Protein AF-A0A377B440-F1 (afdb_monomer_lite)

InterPro domains:
  IPR000194 ATPase, F1/V1/A1 complex, alpha/beta subunit, nucleotide-binding domain [PF00006] (42-116)
  IPR027417 P-loop containing nucleoside triphosphate hydrolase [SSF52540] (2-116)
  IPR050053 ATPase alpha/beta chains [PTHR15184] (1-114)

pLDDT: mean 76.35, std 18.8, range [29.39, 93.25]

Radius of gyration: 20.61 Å; chains: 1; bounding box: 41×26×80 Å

Structure (mmCIF, N/CA/C/O backbone):
data_AF-A0A377B440-F1
#
_entry.id   AF-A0A377B440-F1
#
loop_
_atom_site.group_PDB
_atom_site.id
_atom_site.type_symbol
_atom_site.label_atom_id
_atom_site.label_alt_id
_atom_site.label_comp_id
_atom_site.label_asym_id
_atom_site.label_entity_id
_atom_site.label_seq_id
_atom_site.pdbx_PDB_ins_code
_atom_site.Cartn_x
_atom_site.Cartn_y
_atom_site.Cartn_z
_atom_site.occupancy
_atom_site.B_iso_or_equiv
_atom_site.auth_seq_id
_atom_site.auth_comp_id
_atom_site.auth_asym_id
_atom_site.auth_atom_id
_atom_site.pdbx_PDB_model_num
ATOM 1 N N . MET A 1 1 ? -3.339 -4.583 -13.721 1.00 87.06 1 MET A N 1
ATOM 2 C CA . MET A 1 1 ? -4.451 -4.057 -14.560 1.00 87.06 1 MET A CA 1
ATOM 3 C C . MET A 1 1 ? -4.184 -2.602 -14.933 1.00 87.06 1 MET A C 1
ATOM 5 O O . MET A 1 1 ? -3.418 -1.974 -14.221 1.00 87.06 1 MET A O 1
ATOM 9 N N . ASN A 1 2 ? -4.766 -2.045 -15.995 1.00 88.19 2 ASN A N 1
ATOM 10 C CA . ASN A 1 2 ? -4.710 -0.606 -16.284 1.00 88.19 2 ASN A CA 1
ATOM 11 C C . ASN A 1 2 ? -5.900 0.154 -15.664 1.00 88.19 2 ASN A C 1
ATOM 13 O O . ASN A 1 2 ? -6.747 -0.444 -15.001 1.00 88.19 2 ASN A O 1
ATOM 17 N N . VAL A 1 3 ? -5.971 1.476 -15.866 1.00 88.25 3 VAL A N 1
ATOM 18 C CA . VAL A 1 3 ? -7.053 2.336 -15.332 1.00 88.25 3 VAL A CA 1
ATOM 19 C C . VAL A 1 3 ? -8.455 1.943 -15.821 1.00 88.25 3 VAL A C 1
ATOM 21 O O . VAL A 1 3 ? -9.440 2.219 -15.141 1.00 88.25 3 VAL A O 1
ATOM 24 N N . LEU A 1 4 ? -8.550 1.283 -16.979 1.00 88.69 4 LEU A N 1
ATOM 25 C CA . LEU A 1 4 ? -9.803 0.789 -17.558 1.00 88.69 4 LEU A CA 1
ATOM 26 C C . LEU A 1 4 ? -10.176 -0.611 -17.050 1.00 88.69 4 LEU A C 1
ATOM 28 O O . LEU A 1 4 ? -11.243 -1.122 -17.379 1.00 88.69 4 LEU A O 1
ATOM 32 N N . GLY A 1 5 ? -9.310 -1.223 -16.242 1.00 85.69 5 GLY A N 1
ATOM 33 C CA . GLY A 1 5 ? -9.486 -2.571 -15.722 1.00 85.69 5 GLY A CA 1
ATOM 34 C C . GLY A 1 5 ? -8.930 -3.675 -16.615 1.00 85.69 5 GLY A C 1
ATOM 35 O O . GLY A 1 5 ? -9.126 -4.845 -16.315 1.00 85.69 5 GLY A O 1
ATOM 36 N N . GLU A 1 6 ? -8.204 -3.344 -17.681 1.00 87.81 6 GLU A N 1
ATOM 37 C CA . GLU A 1 6 ? -7.669 -4.343 -18.607 1.00 87.81 6 GLU A CA 1
ATOM 38 C C . GLU A 1 6 ? -6.355 -4.940 -18.065 1.00 87.81 6 GLU A C 1
ATOM 40 O O . GLU A 1 6 ? -5.535 -4.219 -17.479 1.00 87.81 6 GLU A O 1
ATOM 45 N N . PRO A 1 7 ? -6.111 -6.251 -18.223 1.00 89.19 7 PRO A N 1
ATOM 46 C CA . PRO A 1 7 ? -4.837 -6.856 -17.850 1.00 89.19 7 PRO A CA 1
ATOM 47 C C . PRO A 1 7 ? -3.705 -6.338 -18.752 1.00 89.19 7 PRO A C 1
ATOM 49 O O . PRO A 1 7 ? -3.856 -6.217 -19.963 1.00 89.19 7 PRO A O 1
ATOM 52 N N . VAL A 1 8 ? -2.551 -6.043 -18.148 1.00 87.25 8 VAL A N 1
ATOM 53 C CA . VAL A 1 8 ? -1.337 -5.547 -18.838 1.00 8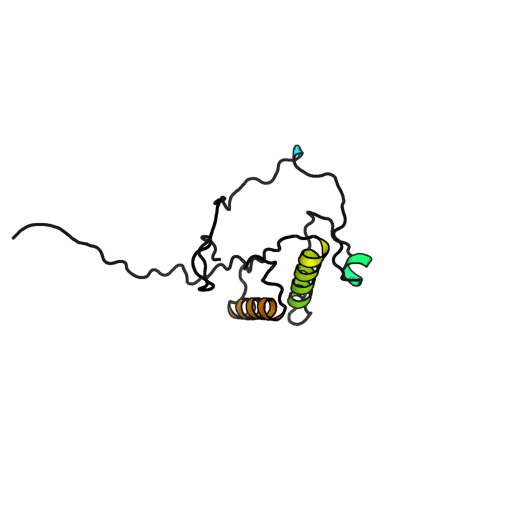7.25 8 VAL A CA 1
ATOM 54 C C . VAL A 1 8 ? -0.111 -6.422 -18.565 1.00 87.25 8 VAL A C 1
ATOM 56 O O . VAL A 1 8 ? 0.990 -6.126 -19.013 1.00 87.25 8 VAL A O 1
ATOM 59 N N . ASP A 1 9 ? -0.298 -7.507 -17.820 1.00 84.12 9 ASP A N 1
ATOM 60 C CA . ASP A 1 9 ? 0.735 -8.450 -17.391 1.00 84.12 9 ASP A CA 1
ATOM 61 C C . ASP A 1 9 ? 0.858 -9.670 -18.320 1.00 84.12 9 ASP A C 1
ATOM 63 O O . ASP A 1 9 ? 1.632 -10.582 -18.039 1.00 84.12 9 ASP A O 1
ATOM 67 N N . MET A 1 10 ? 0.109 -9.688 -19.430 1.00 85.31 10 MET A N 1
ATOM 68 C CA . MET A 1 10 ? 0.091 -10.765 -20.430 1.00 85.31 10 MET A CA 1
ATOM 69 C C . MET A 1 10 ? -0.303 -12.144 -19.865 1.00 85.31 10 MET A C 1
ATOM 71 O O . MET A 1 10 ? -0.037 -13.164 -20.501 1.00 85.31 10 MET A O 1
ATOM 75 N N . LYS A 1 11 ? -0.964 -12.197 -18.698 1.00 84.81 11 LYS A N 1
ATOM 76 C CA . LYS A 1 11 ? -1.395 -13.449 -18.046 1.00 84.81 11 LYS A CA 1
ATOM 77 C C . LYS A 1 11 ? -2.798 -13.922 -18.448 1.00 84.81 11 LYS A C 1
ATOM 79 O O . LYS A 1 11 ? -3.311 -14.876 -17.871 1.00 84.81 11 LYS A O 1
ATOM 84 N N . GLY A 1 12 ? -3.387 -13.309 -19.473 1.00 86.44 12 GLY A N 1
ATOM 85 C CA . GLY A 1 12 ? -4.740 -13.608 -19.941 1.00 86.44 12 GLY A CA 1
ATOM 86 C C . GLY A 1 12 ? -5.788 -12.675 -19.337 1.00 86.44 12 GLY A C 1
ATOM 87 O O . GLY A 1 12 ? -5.455 -11.621 -18.800 1.00 86.44 12 GLY A O 1
ATOM 88 N N . GLU A 1 13 ? -7.060 -13.039 -19.488 1.00 86.06 13 GLU A N 1
ATOM 89 C CA . GLU A 1 13 ? -8.188 -12.240 -19.001 1.00 86.06 13 GLU A CA 1
ATOM 90 C C . GLU A 1 13 ? -8.348 -12.334 -17.478 1.00 86.06 13 GLU A C 1
ATOM 92 O O . GLU A 1 13 ? -8.042 -13.353 -16.857 1.00 86.06 13 GLU A O 1
ATOM 97 N N . ILE A 1 14 ? -8.854 -11.257 -16.874 1.00 85.25 14 ILE A N 1
ATOM 98 C CA . ILE A 1 14 ? -9.182 -11.219 -15.448 1.00 85.25 14 ILE A CA 1
ATOM 99 C C . ILE A 1 14 ? -10.537 -11.912 -15.269 1.00 85.25 14 ILE A C 1
ATOM 101 O O . ILE A 1 14 ? -11.535 -11.463 -15.827 1.00 85.25 14 ILE A O 1
ATOM 105 N N . GLY A 1 15 ? -10.577 -12.999 -14.494 1.00 84.75 15 GLY A N 1
ATOM 106 C CA . GLY A 1 15 ? -11.805 -13.731 -14.158 1.00 84.75 15 GLY A CA 1
ATOM 107 C C . GLY A 1 15 ? -12.670 -12.983 -13.143 1.00 84.75 15 GLY A C 1
ATOM 108 O O . GLY A 1 15 ? -12.812 -13.423 -12.008 1.00 84.75 15 GLY A O 1
ATOM 109 N N . GLU A 1 16 ? -13.183 -11.818 -13.525 1.00 84.25 16 GLU A N 1
ATOM 110 C CA . GLU A 1 16 ? -14.019 -10.973 -12.673 1.00 84.25 16 GLU A CA 1
ATOM 111 C C . GLU A 1 16 ? -15.458 -11.509 -12.567 1.00 84.25 16 GLU A C 1
ATOM 113 O O . GLU A 1 16 ? -16.084 -11.861 -13.565 1.00 84.25 16 GLU A O 1
ATOM 118 N N . GLU A 1 17 ? -16.000 -11.545 -11.350 1.00 87.88 17 GLU A N 1
ATOM 119 C CA . GLU A 1 17 ? -17.412 -11.884 -11.105 1.00 87.88 17 GLU A CA 1
ATOM 120 C C . GLU A 1 17 ? -18.294 -10.627 -11.081 1.00 87.88 17 GLU A C 1
ATOM 122 O O . GLU A 1 17 ? -19.451 -10.650 -11.501 1.00 87.88 17 GLU A O 1
ATOM 127 N N . GLU A 1 18 ? -17.729 -9.502 -10.633 1.00 88.56 18 GLU A N 1
ATOM 128 C CA . GLU A 1 18 ? -18.415 -8.220 -10.509 1.00 88.56 18 GLU A CA 1
ATOM 129 C C . GLU A 1 18 ? -17.530 -7.059 -10.971 1.00 88.56 18 GLU A C 1
ATOM 131 O O . GLU A 1 18 ? -16.326 -7.024 -10.717 1.00 88.56 18 GLU A O 1
ATOM 136 N N . ARG A 1 19 ? -18.156 -6.045 -11.584 1.00 86.88 19 ARG A N 1
ATOM 137 C CA . ARG A 1 19 ? -17.513 -4.774 -11.941 1.00 86.88 19 ARG A CA 1
ATOM 138 C C . ARG A 1 19 ? -18.096 -3.625 -11.141 1.00 86.88 19 ARG A C 1
ATOM 140 O O . ARG A 1 19 ? -19.308 -3.437 -11.091 1.00 86.88 19 ARG A O 1
ATOM 147 N N . TRP A 1 20 ? -17.215 -2.810 -10.573 1.00 90.56 20 TRP A N 1
ATOM 148 C CA . TRP A 1 20 ? -17.589 -1.670 -9.743 1.00 90.56 20 TRP A CA 1
ATOM 149 C C . TRP A 1 20 ? -17.098 -0.352 -10.351 1.00 90.56 20 TRP A C 1
ATOM 151 O O . TRP A 1 20 ? -15.996 -0.273 -10.891 1.00 90.56 20 TRP A O 1
ATOM 161 N N . ALA A 1 21 ? -17.889 0.716 -10.208 1.00 91.75 21 ALA A N 1
ATOM 162 C CA . ALA A 1 21 ? -17.477 2.057 -10.616 1.00 91.75 21 ALA A CA 1
ATOM 163 C C . ALA A 1 21 ? -16.333 2.589 -9.728 1.00 91.75 21 ALA A C 1
ATOM 165 O O . ALA A 1 21 ? -16.351 2.450 -8.496 1.00 91.75 21 ALA A O 1
ATOM 166 N N . ILE A 1 22 ? -15.352 3.245 -10.360 1.00 91.06 22 ILE A N 1
ATOM 167 C CA . ILE A 1 22 ? -14.247 3.928 -9.661 1.00 91.06 22 ILE A CA 1
ATOM 168 C C . ILE A 1 22 ? -14.708 5.224 -8.978 1.00 91.06 22 ILE A C 1
ATOM 170 O O . ILE A 1 22 ? -14.112 5.655 -7.995 1.00 91.06 22 ILE A O 1
ATOM 174 N N . HIS A 1 23 ? -15.802 5.821 -9.457 1.00 93.25 23 HIS A N 1
ATOM 175 C CA . HIS A 1 23 ? -16.452 6.965 -8.827 1.00 93.25 23 HIS A CA 1
ATOM 176 C C . HIS A 1 23 ? -17.617 6.478 -7.964 1.00 93.25 23 HIS A C 1
ATOM 178 O O . HIS A 1 23 ? -18.656 6.078 -8.483 1.00 93.25 23 HIS A O 1
ATOM 184 N N . ARG A 1 24 ? -17.438 6.520 -6.641 1.00 91.69 24 ARG A N 1
ATOM 185 C CA . ARG A 1 24 ? -18.467 6.198 -5.645 1.00 91.69 24 ARG A CA 1
ATOM 186 C C . ARG A 1 24 ? -18.430 7.214 -4.509 1.00 91.69 24 ARG A C 1
ATOM 188 O O . ARG A 1 24 ? -17.378 7.795 -4.240 1.00 91.69 24 ARG A O 1
ATOM 195 N N . ALA A 1 25 ? -19.568 7.429 -3.856 1.00 92.44 25 ALA A N 1
ATOM 196 C CA . ALA A 1 25 ? -19.601 8.236 -2.644 1.00 92.44 25 ALA A CA 1
ATOM 197 C C . ALA A 1 25 ? -18.773 7.559 -1.540 1.00 92.44 25 ALA A C 1
ATOM 199 O O . ALA A 1 25 ? -18.667 6.331 -1.493 1.00 92.44 25 ALA A O 1
ATOM 200 N N . ALA A 1 26 ? -18.173 8.366 -0.665 1.00 91.31 26 ALA A N 1
ATOM 201 C CA . ALA A 1 26 ? -17.585 7.839 0.558 1.00 91.31 26 ALA A CA 1
ATOM 202 C C . ALA A 1 26 ? -18.689 7.223 1.444 1.00 91.31 26 ALA A C 1
ATOM 204 O O . ALA A 1 26 ? -19.838 7.668 1.347 1.00 91.31 26 ALA A O 1
ATOM 205 N N . PRO A 1 27 ? -18.354 6.246 2.307 1.00 91.00 27 PRO A N 1
ATOM 206 C CA . PRO A 1 27 ? -19.295 5.720 3.291 1.00 91.00 27 PRO A CA 1
ATOM 207 C C . PRO A 1 27 ? -19.912 6.842 4.133 1.00 91.00 27 PRO A C 1
ATOM 209 O O . PRO A 1 27 ? -19.246 7.833 4.455 1.00 91.00 27 PRO A O 1
ATOM 212 N N . SER A 1 28 ? -21.185 6.689 4.476 1.00 92.12 28 SER A N 1
ATOM 213 C CA . SER A 1 28 ? -21.901 7.601 5.365 1.00 92.12 28 SER A CA 1
ATOM 214 C C . SER A 1 28 ? -21.370 7.511 6.799 1.00 92.12 28 SER A C 1
ATOM 216 O O . SER A 1 28 ? -20.710 6.546 7.176 1.00 92.12 28 SER A O 1
ATOM 218 N N . TYR A 1 29 ? -21.672 8.515 7.629 1.00 87.25 29 TYR A N 1
ATOM 219 C CA . TYR A 1 29 ? -21.222 8.547 9.026 1.00 87.25 29 TYR A CA 1
ATOM 220 C C . TYR A 1 29 ? -21.710 7.339 9.844 1.00 87.25 29 TYR A C 1
ATOM 222 O O . TYR A 1 29 ? -20.982 6.854 10.703 1.00 87.25 29 TYR A O 1
ATOM 230 N N . GLU A 1 30 ? -22.911 6.831 9.553 1.00 88.31 30 GLU A N 1
ATOM 231 C CA . GLU A 1 30 ? -23.506 5.672 10.236 1.00 88.31 30 GLU A CA 1
ATOM 232 C C . GLU A 1 30 ? -22.793 4.351 9.901 1.00 88.31 30 GLU A C 1
ATOM 234 O O . GLU A 1 30 ? -22.817 3.418 10.699 1.00 88.31 30 GLU A O 1
ATOM 239 N N . GLU A 1 31 ? -22.125 4.279 8.746 1.00 87.12 31 GLU A N 1
ATOM 240 C CA . GLU A 1 31 ? -21.362 3.108 8.291 1.00 87.12 31 GLU A CA 1
ATOM 241 C C . GLU A 1 31 ? -19.909 3.115 8.794 1.00 87.12 31 GLU A C 1
ATOM 243 O O . GLU A 1 31 ? -19.183 2.133 8.618 1.00 87.12 31 GLU A O 1
ATOM 248 N N . LEU A 1 32 ? -19.450 4.213 9.405 1.00 84.56 32 LEU A N 1
ATOM 249 C CA . LEU A 1 32 ? -18.096 4.303 9.940 1.00 84.56 32 LEU A CA 1
ATOM 250 C C . LEU A 1 32 ? -17.975 3.477 11.225 1.00 84.56 32 LEU A C 1
ATOM 252 O O . LEU A 1 32 ? -18.730 3.654 12.181 1.00 84.56 32 LEU A O 1
ATOM 256 N N . SER A 1 33 ? -16.967 2.605 11.278 1.00 80.31 33 SER A N 1
ATOM 257 C CA . SER A 1 33 ? -16.627 1.920 12.524 1.00 80.31 33 SER A CA 1
ATOM 258 C C . SER A 1 33 ? -16.016 2.904 13.522 1.00 80.31 33 SER A C 1
ATOM 260 O O . SER A 1 33 ? -15.064 3.616 13.203 1.00 80.31 33 SER A O 1
ATOM 262 N N . ASN A 1 34 ? -16.520 2.885 14.756 1.00 71.44 34 ASN A N 1
ATOM 263 C CA . ASN A 1 34 ? -15.925 3.600 15.887 1.00 71.44 34 ASN A CA 1
ATOM 264 C C . ASN A 1 34 ? -14.796 2.802 16.571 1.00 71.44 34 ASN A C 1
ATOM 266 O O . ASN A 1 34 ? -14.215 3.287 17.544 1.00 71.44 34 ASN A O 1
ATOM 270 N N . SER A 1 35 ? -14.495 1.576 16.119 1.00 67.88 35 SER A N 1
ATOM 271 C CA . SER A 1 35 ? -13.438 0.761 16.724 1.00 67.88 35 SER A CA 1
ATOM 272 C C . SER A 1 35 ? -12.047 1.275 16.339 1.00 67.88 35 SER A C 1
ATOM 274 O O . SER A 1 35 ? -11.703 1.395 15.166 1.00 67.88 35 SER A O 1
ATOM 276 N N . GLN A 1 36 ? -11.224 1.564 17.349 1.00 69.69 36 GLN A N 1
ATOM 277 C CA . GLN A 1 36 ? -9.796 1.842 17.183 1.00 69.69 36 GLN A CA 1
ATOM 278 C C . GLN A 1 36 ? -9.006 0.543 17.358 1.00 69.69 36 GLN A C 1
ATOM 280 O O . GLN A 1 36 ? -8.297 0.352 18.342 1.00 69.69 36 GLN A O 1
ATOM 285 N N . GLU A 1 37 ? -9.182 -0.386 16.420 1.00 84.44 37 GLU A N 1
ATOM 286 C CA . GLU A 1 37 ? -8.342 -1.583 16.352 1.00 84.44 37 GLU A CA 1
ATOM 287 C C . GLU A 1 37 ? -6.966 -1.212 15.796 1.00 84.44 37 GLU A C 1
ATOM 289 O O . GLU A 1 37 ? -6.861 -0.497 14.795 1.00 84.44 37 GLU A O 1
ATOM 294 N N . LEU A 1 38 ? -5.907 -1.707 16.436 1.00 87.25 38 LEU A N 1
ATOM 295 C CA . LEU A 1 38 ? -4.551 -1.574 15.918 1.00 87.25 38 LEU A CA 1
ATOM 296 C C . LEU A 1 38 ? -4.296 -2.643 14.852 1.00 87.25 38 LEU A C 1
ATOM 298 O O . LEU A 1 38 ? -4.719 -3.789 14.983 1.00 87.25 38 LEU A O 1
ATOM 302 N N . LEU A 1 39 ? -3.600 -2.247 13.792 1.00 86.81 39 LEU A N 1
ATOM 303 C CA . LEU A 1 39 ? -3.072 -3.132 12.769 1.00 86.81 39 LEU A CA 1
ATOM 304 C C . LEU A 1 39 ? -1.606 -3.409 13.096 1.00 86.81 39 LEU A C 1
ATOM 306 O O . LEU A 1 39 ? -0.754 -2.537 12.923 1.00 86.81 39 LEU A O 1
ATOM 310 N N . GLU A 1 40 ? -1.327 -4.619 13.567 1.00 87.81 40 GLU A N 1
ATOM 311 C CA . GLU A 1 40 ? 0.040 -5.068 13.832 1.00 87.81 40 GLU A CA 1
ATOM 312 C C . GLU A 1 40 ? 0.792 -5.255 12.513 1.00 87.81 40 GLU A C 1
ATOM 314 O O . GLU A 1 40 ? 0.357 -6.008 11.637 1.00 87.81 40 GLU A O 1
ATOM 319 N N . THR A 1 41 ? 1.910 -4.541 12.365 1.00 87.31 41 THR A N 1
ATOM 320 C CA . THR A 1 41 ? 2.699 -4.528 11.126 1.00 87.31 41 THR A CA 1
ATOM 321 C C . THR A 1 41 ? 3.847 -5.534 11.134 1.00 87.31 41 THR A C 1
ATOM 323 O O . THR A 1 41 ? 4.397 -5.848 10.077 1.00 87.31 41 THR A O 1
ATOM 326 N N . GLY A 1 42 ? 4.252 -6.008 12.317 1.00 87.62 42 GLY A N 1
ATOM 327 C CA . GLY A 1 42 ? 5.431 -6.855 12.508 1.00 87.62 42 GLY A CA 1
ATOM 328 C C . GLY A 1 42 ? 6.751 -6.076 12.465 1.00 87.62 42 GLY A C 1
ATOM 329 O O . GLY A 1 42 ? 7.826 -6.640 12.687 1.00 87.62 42 GLY A O 1
ATOM 330 N N . ILE A 1 43 ? 6.702 -4.763 12.219 1.00 90.44 43 ILE A N 1
ATOM 331 C CA . ILE A 1 43 ? 7.872 -3.894 12.168 1.00 90.44 43 ILE A CA 1
ATOM 332 C C . ILE A 1 43 ? 7.984 -3.173 13.509 1.00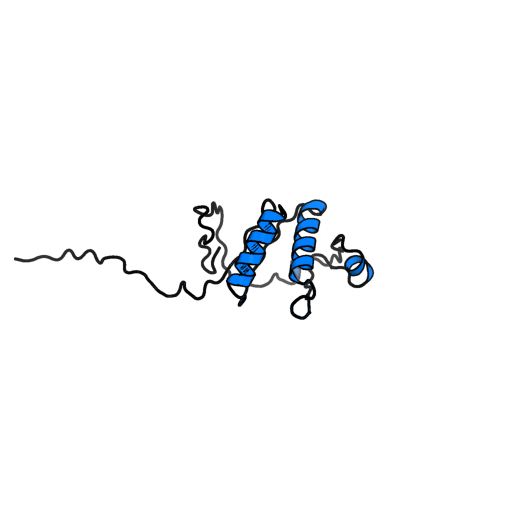 90.44 43 ILE A C 1
ATOM 334 O O . ILE A 1 43 ? 7.303 -2.183 13.762 1.00 90.44 43 ILE A O 1
ATOM 338 N N . LYS A 1 44 ? 8.922 -3.621 14.354 1.00 91.31 44 LYS A N 1
ATOM 339 C CA . LYS A 1 44 ? 9.094 -3.123 15.735 1.00 91.31 44 LYS A CA 1
ATOM 340 C C . LYS A 1 44 ? 9.095 -1.601 15.872 1.00 91.31 44 LYS A C 1
ATOM 342 O O . LYS A 1 44 ? 8.522 -1.077 16.817 1.00 91.31 44 LYS A O 1
ATOM 347 N N . VAL A 1 45 ? 9.782 -0.890 14.973 1.00 91.69 45 VAL A N 1
ATOM 348 C CA . VAL A 1 45 ? 9.849 0.577 15.045 1.00 91.69 45 VAL A CA 1
ATOM 349 C C . VAL A 1 45 ? 8.497 1.221 14.735 1.00 91.69 45 VAL A C 1
ATOM 351 O O . VAL A 1 45 ? 8.152 2.204 15.380 1.00 91.69 45 VAL A O 1
ATOM 354 N N . ILE A 1 46 ? 7.720 0.650 13.812 1.00 91.06 46 ILE A N 1
ATOM 355 C CA . ILE A 1 46 ? 6.385 1.137 13.457 1.00 91.06 46 ILE A CA 1
ATOM 356 C C . ILE A 1 46 ? 5.408 0.808 14.584 1.00 91.06 46 ILE A C 1
ATOM 358 O O . ILE A 1 46 ? 4.785 1.715 15.121 1.00 91.06 46 ILE A O 1
ATOM 362 N N . ASP A 1 47 ? 5.361 -0.450 15.023 1.00 90.19 47 ASP A N 1
ATOM 363 C CA . ASP A 1 47 ? 4.428 -0.893 16.065 1.00 90.19 47 ASP A CA 1
ATOM 364 C C . ASP A 1 47 ? 4.663 -0.178 17.411 1.00 90.19 47 ASP A C 1
ATOM 366 O O . ASP A 1 47 ? 3.717 0.054 18.161 1.00 90.19 47 ASP A O 1
ATOM 370 N N . LEU A 1 48 ? 5.906 0.222 17.714 1.00 92.00 48 LEU A N 1
ATOM 371 C CA . LEU A 1 48 ? 6.235 0.949 18.944 1.00 92.00 48 LEU A CA 1
ATOM 372 C C . LEU A 1 48 ? 6.031 2.468 18.833 1.00 92.00 48 LEU A C 1
ATOM 374 O O . LEU A 1 48 ? 5.519 3.081 19.766 1.00 92.00 48 LEU A O 1
ATOM 378 N N . MET A 1 49 ? 6.490 3.094 17.743 1.00 92.31 49 MET A N 1
ATOM 379 C CA . MET A 1 49 ? 6.545 4.561 17.638 1.00 92.31 49 MET A CA 1
ATOM 380 C C . MET A 1 49 ? 5.339 5.162 16.917 1.00 92.31 49 MET A C 1
ATOM 382 O O . MET A 1 49 ? 4.930 6.277 17.240 1.00 92.31 49 MET A O 1
ATOM 386 N N . CYS A 1 50 ? 4.800 4.471 15.913 1.00 88.75 50 CYS A N 1
ATOM 387 C CA . CYS A 1 50 ? 3.699 4.950 15.082 1.00 88.75 50 CYS A CA 1
ATOM 388 C C . CYS A 1 50 ? 2.742 3.805 14.700 1.00 88.75 50 CYS A C 1
ATOM 390 O O . CYS A 1 50 ? 2.625 3.465 13.520 1.00 88.75 50 CYS A O 1
ATOM 392 N N . PRO A 1 51 ? 2.043 3.206 15.683 1.00 87.88 51 PRO A N 1
ATOM 393 C CA . PRO A 1 51 ? 1.171 2.068 15.428 1.00 87.88 51 PRO A CA 1
ATOM 394 C C . PRO A 1 51 ? 0.051 2.440 14.452 1.00 87.88 51 PRO A C 1
ATOM 396 O O . PRO A 1 51 ? -0.513 3.539 14.506 1.00 87.88 51 PRO A O 1
ATOM 399 N N . PHE A 1 52 ? -0.276 1.523 13.544 1.00 89.06 52 PHE A N 1
ATOM 400 C CA . PHE A 1 52 ? -1.311 1.752 12.541 1.00 89.06 52 PHE A CA 1
ATOM 401 C C . PHE A 1 52 ? -2.686 1.442 13.122 1.00 89.06 52 PHE A C 1
ATOM 403 O O . PHE A 1 52 ? -2.873 0.434 13.794 1.00 89.06 52 PHE A O 1
ATOM 410 N N . ALA A 1 53 ? -3.669 2.290 12.831 1.00 87.75 53 ALA A N 1
ATOM 411 C CA . ALA A 1 53 ? -5.069 1.976 13.085 1.00 87.75 53 ALA A CA 1
ATOM 412 C C . ALA A 1 53 ? -5.656 1.257 11.865 1.00 87.75 53 ALA A C 1
ATOM 414 O O . ALA A 1 53 ? -5.438 1.673 10.722 1.00 87.75 53 ALA A O 1
ATOM 415 N N . LYS A 1 54 ? -6.434 0.201 12.091 1.00 84.94 54 LYS A N 1
ATOM 416 C CA . LYS A 1 54 ? -7.177 -0.496 11.040 1.00 84.94 54 LYS A CA 1
ATOM 417 C C . LYS A 1 54 ? -8.187 0.463 10.400 1.00 84.94 54 LYS A C 1
ATOM 419 O O . LYS A 1 54 ? -8.917 1.162 11.093 1.00 84.94 54 LYS A O 1
ATOM 424 N N . GLY A 1 55 ? -8.190 0.543 9.068 1.00 83.50 55 GLY A N 1
ATOM 425 C CA . GLY A 1 55 ? -8.971 1.545 8.323 1.00 83.50 55 GLY A CA 1
ATOM 426 C C . GLY A 1 55 ? -8.390 2.968 8.364 1.00 83.50 55 GLY A C 1
ATOM 427 O O . GLY A 1 55 ? -8.964 3.889 7.782 1.00 83.50 55 GLY A O 1
ATOM 428 N N . GLY A 1 56 ? -7.245 3.158 9.023 1.00 84.94 56 GLY A N 1
ATOM 429 C CA . GLY A 1 56 ? -6.506 4.412 9.043 1.00 84.94 56 GLY A CA 1
ATOM 430 C C . GLY A 1 56 ? -5.764 4.689 7.735 1.00 84.94 56 GLY A C 1
ATOM 431 O O . GLY A 1 56 ? -5.549 3.810 6.901 1.00 84.94 56 GLY A O 1
ATOM 432 N N . LYS A 1 57 ? -5.342 5.945 7.563 1.00 88.44 57 LYS A N 1
ATOM 433 C CA . LYS A 1 57 ? -4.490 6.381 6.450 1.00 88.44 57 LYS A CA 1
ATOM 434 C C . LYS A 1 57 ? -3.082 6.620 6.971 1.00 88.44 57 LYS A C 1
ATOM 436 O O . LYS A 1 57 ? -2.909 7.335 7.955 1.00 88.44 57 LYS A O 1
ATOM 441 N N . VAL A 1 58 ? -2.091 6.069 6.283 1.00 88.00 58 VAL A N 1
ATOM 442 C CA . VAL A 1 58 ? -0.677 6.204 6.643 1.00 88.00 58 VAL A CA 1
ATOM 443 C C . VAL A 1 58 ? 0.094 6.756 5.451 1.00 88.00 58 VAL A C 1
ATOM 445 O O . VAL A 1 58 ? -0.145 6.356 4.314 1.00 88.00 58 VAL A O 1
ATOM 448 N N . GLY A 1 59 ? 1.022 7.678 5.709 1.00 90.25 59 GLY A N 1
ATOM 449 C CA . GLY A 1 59 ? 1.960 8.181 4.709 1.00 90.25 59 GLY A CA 1
ATOM 450 C C . GLY A 1 59 ? 3.382 7.710 5.000 1.00 90.25 59 GLY A C 1
ATOM 451 O O . GLY A 1 59 ? 3.896 7.946 6.091 1.00 90.25 59 GLY A O 1
ATOM 452 N N . LEU A 1 60 ? 4.033 7.083 4.016 1.00 88.94 60 LEU A N 1
ATOM 453 C CA . LEU A 1 60 ? 5.468 6.798 4.060 1.00 88.94 60 LEU A CA 1
ATOM 454 C C . LEU A 1 60 ? 6.227 7.920 3.344 1.00 88.94 60 LEU A C 1
ATOM 456 O O . LEU A 1 60 ? 6.304 7.960 2.116 1.00 88.94 60 LEU A O 1
ATOM 460 N N . PHE A 1 61 ? 6.805 8.834 4.119 1.00 89.06 61 PHE A N 1
ATOM 461 C CA . PHE A 1 61 ? 7.576 9.961 3.598 1.00 89.06 61 PHE A CA 1
ATOM 462 C C . PHE A 1 61 ? 9.073 9.645 3.600 1.00 89.06 61 PHE A C 1
ATOM 464 O O . PHE A 1 61 ? 9.610 9.130 4.577 1.00 89.06 61 PHE A O 1
ATOM 471 N N . GLY A 1 62 ? 9.771 9.976 2.513 1.00 86.50 62 GLY A N 1
ATOM 472 C CA . GLY A 1 62 ? 11.216 9.776 2.432 1.00 86.50 62 GLY A CA 1
ATOM 473 C C . GLY A 1 62 ? 11.802 10.041 1.046 1.00 86.50 62 GLY A C 1
ATOM 474 O O . GLY A 1 62 ? 11.071 10.167 0.063 1.00 86.50 62 GLY A O 1
ATOM 475 N N . GLY A 1 63 ? 13.133 10.103 0.961 1.00 85.12 63 GLY A N 1
ATOM 476 C CA . GLY A 1 63 ? 13.883 10.323 -0.284 1.00 85.12 63 GLY A CA 1
ATOM 477 C C . GLY A 1 63 ? 14.063 9.064 -1.141 1.00 85.12 63 GLY A C 1
ATOM 478 O O . GLY A 1 63 ? 13.487 8.010 -0.865 1.00 85.12 63 GLY A O 1
ATOM 479 N N . ALA A 1 64 ? 14.855 9.161 -2.205 1.00 83.56 64 ALA A N 1
ATOM 480 C CA . ALA A 1 64 ? 15.317 7.986 -2.944 1.00 83.56 64 ALA A CA 1
ATOM 481 C C . ALA A 1 64 ? 16.301 7.170 -2.083 1.00 83.56 64 ALA A C 1
ATOM 483 O O . ALA A 1 64 ? 17.091 7.742 -1.338 1.00 83.56 64 ALA A O 1
ATOM 484 N N . GLY A 1 65 ? 16.237 5.837 -2.162 1.00 83.06 65 GLY A N 1
ATOM 485 C CA . GLY A 1 65 ? 17.187 4.943 -1.482 1.00 83.06 65 GLY A CA 1
ATOM 486 C C . GLY A 1 65 ? 16.987 4.747 0.027 1.00 83.06 65 GLY A C 1
ATOM 487 O O . GLY A 1 65 ? 17.730 3.988 0.632 1.00 83.06 65 GLY A O 1
ATOM 488 N N . VAL A 1 66 ? 15.970 5.358 0.647 1.00 89.56 66 VAL A N 1
ATOM 489 C CA . VAL A 1 66 ? 15.696 5.200 2.096 1.00 89.56 66 VAL A CA 1
ATOM 490 C C . VAL A 1 66 ? 14.896 3.935 2.447 1.00 89.56 66 VAL A C 1
ATOM 492 O O . VAL A 1 66 ? 14.478 3.764 3.586 1.00 89.56 66 VAL A O 1
ATOM 495 N N . GLY A 1 67 ? 14.634 3.064 1.468 1.00 86.69 67 GLY A N 1
ATOM 496 C CA . GLY A 1 67 ? 13.920 1.802 1.686 1.00 86.69 67 GLY A CA 1
ATOM 497 C C . GLY A 1 67 ? 12.392 1.909 1.740 1.00 86.69 67 GLY A C 1
ATOM 498 O O . GLY A 1 67 ? 11.759 1.048 2.342 1.00 86.69 67 GLY A O 1
ATOM 499 N N . LYS A 1 68 ? 11.769 2.926 1.124 1.00 89.62 68 LYS A N 1
ATOM 500 C CA . LYS A 1 68 ? 10.292 3.055 1.082 1.00 89.62 68 LYS A CA 1
ATOM 501 C C . LYS A 1 68 ? 9.613 1.810 0.500 1.00 89.62 68 LYS A C 1
ATOM 503 O O . LYS A 1 68 ? 8.694 1.272 1.103 1.00 89.62 68 LYS A O 1
ATOM 508 N N . THR A 1 69 ? 10.109 1.347 -0.644 1.00 85.19 69 THR A N 1
ATOM 509 C CA . THR A 1 69 ? 9.603 0.168 -1.356 1.00 85.19 69 THR A CA 1
ATOM 510 C C . THR A 1 69 ? 9.772 -1.105 -0.530 1.00 85.19 69 THR A C 1
ATOM 512 O O . THR A 1 69 ? 8.826 -1.869 -0.382 1.00 85.19 69 THR A O 1
ATOM 515 N N . VAL A 1 70 ? 10.939 -1.269 0.104 1.00 87.00 70 VAL A N 1
ATOM 516 C CA . VAL A 1 70 ? 11.235 -2.392 1.008 1.00 87.00 70 VAL A CA 1
ATOM 517 C C . VAL A 1 70 ? 10.265 -2.427 2.187 1.00 87.00 70 VAL A C 1
ATOM 519 O O . VAL A 1 70 ? 9.667 -3.463 2.455 1.00 87.00 70 VAL A O 1
ATOM 522 N N . ASN A 1 71 ? 10.037 -1.286 2.847 1.00 88.88 71 ASN A N 1
ATOM 523 C CA . ASN A 1 71 ? 9.057 -1.203 3.933 1.00 88.88 71 ASN A CA 1
ATOM 524 C C . ASN A 1 71 ? 7.640 -1.523 3.440 1.00 88.88 71 ASN A C 1
ATOM 526 O O . ASN A 1 71 ? 6.901 -2.214 4.128 1.00 88.88 71 ASN A O 1
ATOM 530 N N . MET A 1 72 ? 7.255 -1.059 2.249 1.00 88.00 72 MET A N 1
ATOM 531 C CA . MET A 1 72 ? 5.935 -1.349 1.689 1.00 88.00 72 MET A CA 1
ATOM 532 C C . MET A 1 72 ? 5.738 -2.842 1.398 1.00 88.00 72 MET A C 1
ATOM 534 O O . MET A 1 72 ? 4.691 -3.386 1.738 1.00 88.00 72 MET A O 1
ATOM 538 N N . MET A 1 73 ? 6.729 -3.516 0.811 1.00 86.75 73 MET A N 1
ATOM 539 C CA . MET A 1 73 ? 6.653 -4.961 0.571 1.00 86.75 73 MET A CA 1
ATOM 540 C C . MET A 1 73 ? 6.590 -5.750 1.875 1.00 86.75 73 MET A C 1
ATOM 542 O O . MET A 1 73 ? 5.801 -6.686 1.974 1.00 86.75 73 MET A O 1
ATOM 546 N N . GLU A 1 74 ? 7.363 -5.350 2.886 1.00 87.69 74 GLU A N 1
ATOM 547 C CA . GLU A 1 74 ? 7.333 -5.995 4.200 1.00 87.69 74 GLU A CA 1
ATOM 548 C C . GLU A 1 74 ? 5.967 -5.826 4.882 1.00 87.69 74 GLU A C 1
ATOM 550 O O . GLU A 1 74 ? 5.422 -6.788 5.420 1.00 87.69 74 GLU A O 1
ATOM 555 N N . LEU A 1 75 ? 5.354 -4.641 4.776 1.00 88.19 75 LEU A N 1
ATOM 556 C CA . LEU A 1 75 ? 3.989 -4.407 5.255 1.00 88.19 75 LEU A CA 1
ATOM 557 C C . LEU A 1 75 ? 2.977 -5.320 4.553 1.00 88.19 75 LEU A C 1
ATOM 559 O O . LEU A 1 75 ? 2.172 -5.968 5.218 1.00 88.19 75 LEU A O 1
ATOM 563 N N . ILE A 1 76 ? 3.029 -5.401 3.220 1.00 86.62 76 ILE A N 1
ATOM 564 C CA . ILE A 1 76 ? 2.139 -6.271 2.436 1.00 86.62 76 ILE A CA 1
ATOM 565 C C . ILE A 1 76 ? 2.316 -7.733 2.859 1.00 86.62 76 ILE A C 1
ATOM 567 O O . ILE A 1 76 ? 1.334 -8.442 3.084 1.00 86.62 76 ILE A O 1
ATOM 571 N N . ARG A 1 77 ? 3.567 -8.178 2.994 1.00 83.25 77 ARG A N 1
ATOM 572 C CA . ARG A 1 77 ? 3.916 -9.544 3.377 1.00 83.25 77 ARG A CA 1
ATOM 573 C C . ARG A 1 77 ? 3.369 -9.899 4.757 1.00 83.25 77 ARG A C 1
ATOM 575 O O . ARG A 1 77 ? 2.713 -10.930 4.889 1.00 83.25 77 ARG A O 1
ATOM 582 N N . ASN A 1 78 ? 3.581 -9.047 5.757 1.00 83.69 78 ASN A N 1
ATOM 583 C CA . ASN A 1 78 ? 3.139 -9.319 7.125 1.00 83.69 78 ASN A CA 1
ATOM 584 C C . ASN A 1 78 ? 1.613 -9.271 7.251 1.00 83.69 78 ASN A C 1
ATOM 586 O O . ASN A 1 78 ? 1.028 -10.159 7.865 1.00 83.69 78 ASN A O 1
ATOM 590 N N . ILE A 1 79 ? 0.940 -8.325 6.585 1.00 82.56 79 ILE A N 1
ATOM 591 C CA . ILE A 1 79 ? -0.532 -8.263 6.569 1.00 82.56 79 ILE A CA 1
ATOM 592 C C . ILE A 1 79 ? -1.133 -9.508 5.896 1.00 82.56 79 ILE A C 1
ATOM 594 O O . ILE A 1 79 ? -2.112 -10.071 6.389 1.00 82.56 79 ILE A O 1
ATOM 598 N N . ALA A 1 80 ? -0.541 -9.980 4.798 1.00 78.62 80 ALA A N 1
ATOM 599 C CA . ALA A 1 80 ? -1.008 -11.172 4.091 1.00 78.62 80 ALA A CA 1
ATOM 600 C C . ALA A 1 80 ? -0.771 -12.485 4.867 1.00 78.62 80 ALA A C 1
ATOM 602 O O . ALA A 1 80 ? -1.461 -13.485 4.630 1.00 78.62 80 ALA A O 1
ATOM 603 N N . ILE A 1 81 ? 0.226 -12.521 5.756 1.00 76.31 81 ILE A N 1
ATOM 604 C CA . ILE A 1 81 ? 0.527 -13.684 6.604 1.00 76.31 81 ILE A CA 1
ATOM 605 C C . ILE A 1 81 ? -0.355 -13.681 7.854 1.00 76.31 81 ILE A C 1
ATOM 607 O O . ILE A 1 81 ? -1.034 -14.673 8.103 1.00 76.31 81 ILE A O 1
ATOM 611 N N . GLU A 1 82 ? -0.374 -12.577 8.596 1.00 75.38 82 GLU A N 1
ATOM 612 C CA . GLU A 1 82 ? -0.993 -12.502 9.925 1.00 75.38 82 GLU A CA 1
ATOM 613 C C . GLU A 1 82 ? -2.502 -12.239 9.862 1.00 75.38 82 GLU A C 1
ATOM 615 O O . GLU A 1 82 ? -3.278 -12.814 10.622 1.00 75.38 82 GLU A O 1
ATOM 620 N N . HIS A 1 83 ? -2.953 -11.405 8.921 1.00 72.69 83 HIS A N 1
ATOM 621 C CA . HIS A 1 83 ? -4.342 -10.927 8.883 1.00 72.69 83 HIS A CA 1
ATOM 622 C C . HIS A 1 83 ? -5.186 -11.579 7.783 1.00 72.69 83 HIS A C 1
ATOM 624 O O . HIS A 1 83 ? -6.341 -11.199 7.603 1.00 72.69 83 HIS A O 1
ATOM 630 N N . SER A 1 84 ? -4.631 -12.550 7.039 1.00 68.94 84 SER A N 1
ATOM 631 C CA . SER A 1 84 ? -5.277 -13.195 5.874 1.00 68.94 84 SER A CA 1
ATOM 632 C C . SER A 1 84 ? -5.942 -12.188 4.920 1.00 68.94 84 SER A C 1
ATOM 634 O O . SER A 1 84 ? -6.998 -12.450 4.345 1.00 68.94 84 SER A O 1
ATOM 636 N N . GLY A 1 85 ? -5.343 -11.002 4.799 1.00 72.12 85 GLY A N 1
ATOM 637 C CA . GLY A 1 85 ? -5.877 -9.892 4.024 1.00 72.12 85 GLY A CA 1
ATOM 638 C C . GLY A 1 85 ? -5.302 -9.847 2.615 1.00 72.12 85 GLY A C 1
ATOM 639 O O . GLY A 1 85 ? -4.160 -10.241 2.378 1.00 72.12 85 GLY A O 1
ATOM 640 N N . TYR A 1 86 ? -6.083 -9.302 1.685 1.00 80.19 86 TYR A N 1
ATOM 641 C CA . TYR A 1 86 ? -5.595 -8.952 0.356 1.00 80.19 86 TYR A CA 1
ATOM 642 C C . TYR A 1 86 ? -4.950 -7.570 0.382 1.00 80.19 86 TYR A C 1
ATOM 644 O O . TYR A 1 86 ? -5.474 -6.637 0.991 1.00 80.19 86 TYR A O 1
ATOM 652 N N . SER A 1 87 ? -3.833 -7.430 -0.325 1.00 82.38 87 SER A N 1
ATOM 653 C CA . SER A 1 87 ? -3.185 -6.137 -0.546 1.00 82.38 87 SER 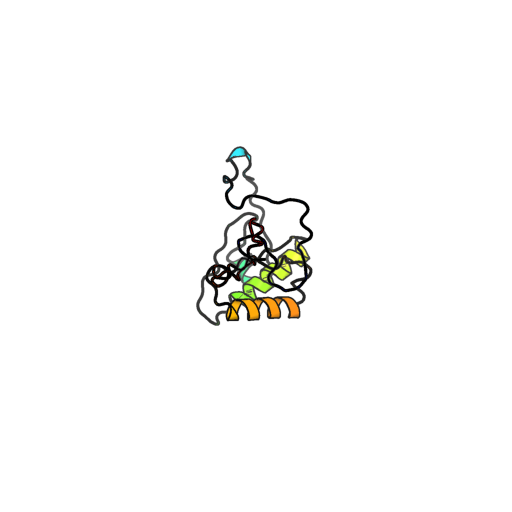A CA 1
ATOM 654 C C . SER A 1 87 ? -3.298 -5.726 -2.007 1.00 82.38 87 SER A C 1
ATOM 656 O O . SER A 1 87 ? -3.075 -6.539 -2.906 1.00 82.38 87 SER A O 1
ATOM 658 N N . VAL A 1 88 ? -3.619 -4.452 -2.234 1.00 84.94 88 VAL A N 1
ATOM 659 C CA . VAL A 1 88 ? -3.685 -3.839 -3.563 1.00 84.94 88 VAL A CA 1
ATOM 660 C C . VAL A 1 88 ? -2.663 -2.714 -3.618 1.00 84.94 88 VAL A C 1
ATOM 662 O O . VAL A 1 88 ? -2.696 -1.799 -2.796 1.00 84.94 88 VAL A O 1
ATOM 665 N N . PHE A 1 89 ? -1.769 -2.770 -4.599 1.00 85.75 89 PHE A N 1
ATOM 666 C CA . PHE A 1 89 ? -0.872 -1.664 -4.915 1.00 85.75 89 PHE A CA 1
ATOM 667 C C . PHE A 1 89 ? -1.448 -0.836 -6.069 1.00 85.75 89 PHE A C 1
ATOM 669 O O . PHE A 1 89 ? -2.024 -1.385 -7.003 1.00 85.75 89 PHE A O 1
ATOM 676 N N . ALA A 1 90 ? -1.293 0.483 -6.035 1.00 88.81 90 ALA A N 1
ATOM 677 C CA . ALA A 1 90 ? -1.667 1.358 -7.143 1.00 88.81 90 ALA A CA 1
ATOM 678 C C . ALA A 1 90 ? -0.499 2.303 -7.432 1.00 88.81 90 ALA A C 1
ATOM 680 O O . ALA A 1 90 ? -0.202 3.186 -6.628 1.00 88.81 90 ALA A O 1
ATOM 681 N N . GLY A 1 91 ? 0.179 2.098 -8.562 1.00 87.94 91 GLY A N 1
ATOM 682 C CA . GLY A 1 91 ? 1.306 2.932 -8.975 1.00 87.94 91 GLY A CA 1
ATOM 683 C C . GLY A 1 91 ? 0.804 4.151 -9.738 1.00 87.94 91 GLY A C 1
ATOM 684 O O . GLY A 1 91 ? 0.520 4.044 -10.924 1.00 87.94 91 GLY A O 1
ATOM 685 N N . VAL A 1 92 ? 0.667 5.308 -9.088 1.00 88.56 92 VAL A N 1
ATOM 686 C CA . VAL A 1 92 ? 0.134 6.528 -9.724 1.00 88.56 92 VAL A CA 1
ATOM 687 C C . VAL A 1 92 ? 1.268 7.490 -10.061 1.00 88.56 92 VAL A C 1
ATOM 689 O O . VAL A 1 92 ? 1.925 7.999 -9.161 1.00 88.56 92 VAL A O 1
ATOM 692 N N . GLY A 1 93 ? 1.479 7.771 -11.351 1.00 85.94 93 GLY A N 1
ATOM 693 C CA . GLY A 1 93 ? 2.531 8.696 -11.803 1.00 85.94 93 GLY A CA 1
ATOM 694 C C . GLY A 1 93 ? 3.958 8.182 -11.576 1.00 85.94 93 GLY A C 1
ATOM 695 O O . GLY A 1 93 ? 4.918 8.947 -11.673 1.00 85.94 93 GLY A O 1
ATOM 696 N N . GLU A 1 94 ? 4.098 6.893 -11.271 1.00 85.81 94 GLU A N 1
ATOM 697 C CA . GLU A 1 94 ? 5.386 6.234 -11.101 1.00 85.81 94 GLU A CA 1
ATOM 698 C C . GLU A 1 94 ? 6.060 6.000 -12.452 1.00 85.81 94 GLU A C 1
ATOM 700 O O . GLU A 1 94 ? 5.414 5.831 -13.491 1.00 85.81 94 GLU A O 1
ATOM 705 N N . ARG A 1 95 ? 7.393 5.933 -12.451 1.00 87.44 95 ARG A N 1
ATOM 706 C CA . ARG A 1 95 ? 8.113 5.546 -13.667 1.00 87.44 95 ARG A CA 1
ATOM 707 C C . ARG A 1 95 ? 7.835 4.078 -13.964 1.00 87.44 95 ARG A C 1
ATOM 709 O O . ARG A 1 95 ? 8.016 3.235 -13.092 1.00 87.44 95 ARG A O 1
ATOM 716 N N . THR A 1 96 ? 7.542 3.746 -15.222 1.00 86.12 96 THR A N 1
ATOM 717 C CA . THR A 1 96 ? 7.323 2.353 -15.661 1.00 86.12 96 THR A CA 1
ATOM 718 C C . THR A 1 96 ? 8.465 1.419 -15.248 1.00 86.12 96 THR A C 1
ATOM 720 O O . THR A 1 96 ? 8.215 0.283 -14.868 1.00 86.12 96 THR A O 1
ATOM 723 N N . ARG A 1 97 ? 9.718 1.905 -15.260 1.00 87.88 97 ARG A N 1
ATOM 724 C CA . ARG A 1 97 ? 10.877 1.140 -14.771 1.00 87.88 97 ARG A CA 1
ATOM 725 C C . ARG A 1 97 ? 10.755 0.803 -13.283 1.00 87.88 97 ARG A C 1
ATOM 727 O O . ARG A 1 97 ? 10.913 -0.350 -12.924 1.00 87.88 97 ARG A O 1
ATOM 734 N N . GLU A 1 98 ? 10.458 1.792 -12.441 1.00 84.69 98 GLU A N 1
ATOM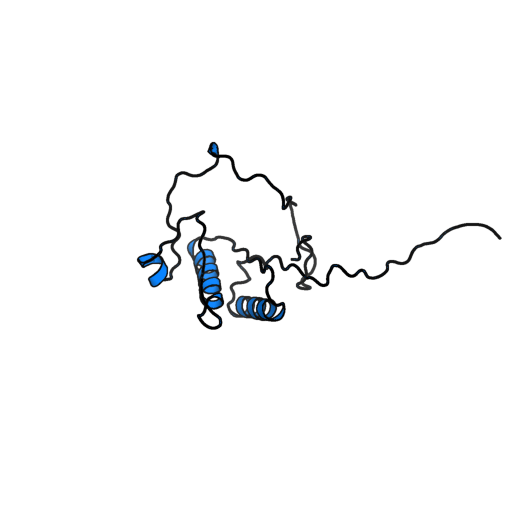 735 C CA . GLU A 1 98 ? 10.314 1.598 -10.988 1.00 84.69 98 GLU A CA 1
ATOM 736 C C . GLU A 1 98 ? 9.164 0.629 -10.681 1.00 84.69 98 GLU A C 1
ATOM 738 O O . GLU A 1 98 ? 9.272 -0.210 -9.793 1.00 84.69 98 GLU A O 1
ATOM 743 N N . GLY A 1 99 ? 8.105 0.681 -11.488 1.00 84.12 99 GLY A N 1
ATOM 744 C CA . GLY A 1 99 ? 7.003 -0.268 -11.441 1.00 84.12 99 GLY A CA 1
ATOM 745 C C . GLY A 1 99 ? 7.321 -1.695 -11.818 1.00 84.12 99 GLY A C 1
ATOM 746 O O . GLY A 1 99 ? 6.909 -2.629 -11.135 1.00 84.12 99 GLY A O 1
ATOM 747 N N . ASN A 1 100 ? 8.045 -1.853 -12.920 1.00 85.81 100 ASN A N 1
ATOM 748 C CA . ASN A 1 100 ? 8.499 -3.151 -13.382 1.00 85.81 100 ASN A CA 1
ATOM 749 C C . ASN A 1 100 ? 9.455 -3.785 -12.363 1.00 85.81 100 ASN A C 1
ATOM 751 O O . ASN A 1 100 ? 9.283 -4.950 -12.015 1.00 85.81 100 ASN A O 1
ATOM 755 N N . ASP A 1 101 ? 10.410 -3.003 -11.849 1.00 86.25 101 ASP A N 1
ATOM 756 C CA . ASP A 1 101 ? 11.346 -3.437 -10.808 1.00 86.25 101 ASP A CA 1
ATOM 757 C C . ASP A 1 101 ? 10.573 -3.916 -9.567 1.00 86.25 101 ASP A C 1
ATOM 759 O O . ASP A 1 101 ? 10.808 -5.019 -9.082 1.00 86.25 101 ASP A O 1
ATOM 763 N N . PHE A 1 102 ? 9.574 -3.147 -9.124 1.00 84.94 102 PHE A N 1
ATOM 764 C CA . PHE A 1 102 ? 8.715 -3.510 -7.998 1.00 84.94 102 PHE A CA 1
ATOM 765 C C . PHE A 1 102 ? 7.897 -4.787 -8.234 1.00 84.94 102 PHE A C 1
ATOM 767 O O . PHE A 1 102 ? 7.803 -5.633 -7.348 1.00 84.94 102 PHE A O 1
ATOM 774 N N . TYR A 1 103 ? 7.316 -4.957 -9.424 1.00 84.38 103 TYR A N 1
ATOM 775 C CA . TYR A 1 103 ? 6.555 -6.160 -9.770 1.00 84.38 103 TYR A CA 1
ATOM 776 C C . TYR A 1 103 ? 7.436 -7.417 -9.755 1.00 84.38 103 TYR A C 1
ATOM 778 O O . TYR A 1 103 ? 7.032 -8.455 -9.225 1.00 84.38 103 TYR A O 1
ATOM 786 N N . HIS A 1 104 ? 8.655 -7.334 -10.291 1.00 86.19 104 HIS A N 1
ATOM 787 C CA . HIS A 1 104 ? 9.605 -8.443 -10.215 1.00 86.19 104 HIS A CA 1
ATOM 788 C C . HIS A 1 104 ? 10.046 -8.717 -8.776 1.00 86.19 104 HIS A C 1
ATOM 790 O O . HIS A 1 104 ? 10.011 -9.866 -8.352 1.00 86.19 104 HIS A O 1
ATOM 796 N N . GLU A 1 105 ? 10.350 -7.682 -7.994 1.00 83.38 105 GLU A N 1
ATOM 797 C CA . GLU A 1 105 ? 10.757 -7.830 -6.592 1.00 83.38 105 GLU A CA 1
ATOM 798 C C . GLU A 1 105 ? 9.654 -8.481 -5.736 1.00 83.38 105 GLU A C 1
ATOM 800 O O . GLU A 1 105 ? 9.928 -9.355 -4.912 1.00 83.38 105 GLU A O 1
ATOM 805 N N . MET A 1 106 ? 8.385 -8.142 -5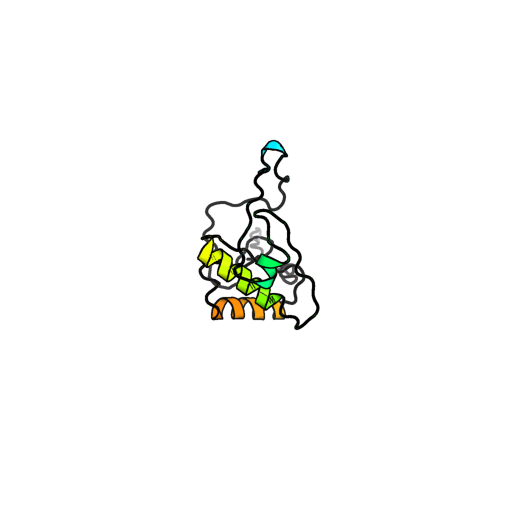.990 1.00 82.19 106 MET A N 1
ATOM 806 C CA . MET A 1 106 ? 7.231 -8.817 -5.386 1.00 82.19 106 MET A CA 1
ATOM 807 C C . MET A 1 106 ? 7.098 -10.281 -5.817 1.00 82.19 106 MET A C 1
ATOM 809 O O . MET A 1 106 ? 6.701 -11.120 -5.000 1.00 82.19 106 MET A O 1
ATOM 813 N N . THR A 1 107 ? 7.392 -10.579 -7.088 1.00 80.56 107 THR A N 1
ATOM 814 C CA . THR A 1 107 ? 7.364 -11.945 -7.636 1.00 80.56 107 THR A CA 1
ATOM 815 C C . THR A 1 107 ? 8.416 -12.800 -6.939 1.00 80.56 107 THR A C 1
ATOM 817 O O . THR A 1 107 ? 8.091 -13.854 -6.401 1.00 80.56 107 THR A O 1
ATOM 820 N N . ASP A 1 108 ? 9.650 -12.303 -6.877 1.00 79.62 108 ASP A N 1
ATOM 821 C CA . ASP A 1 108 ? 10.792 -12.996 -6.277 1.00 79.62 108 ASP A CA 1
ATOM 822 C C . ASP A 1 108 ? 10.627 -13.171 -4.760 1.00 79.62 108 ASP A C 1
ATOM 824 O O . ASP A 1 108 ? 11.074 -14.161 -4.181 1.00 79.62 108 ASP A O 1
ATOM 828 N N . SER A 1 109 ? 9.935 -12.232 -4.109 1.00 71.31 109 SER A N 1
ATOM 829 C CA . SER A 1 109 ? 9.649 -12.277 -2.671 1.00 71.31 109 SER A CA 1
ATOM 830 C C . SER A 1 109 ? 8.457 -13.179 -2.304 1.00 71.31 109 SER A C 1
ATOM 832 O O . SER A 1 109 ? 8.086 -13.239 -1.129 1.00 71.31 109 SER A O 1
ATOM 834 N N . ASN A 1 110 ? 7.845 -13.879 -3.274 1.00 68.56 110 ASN A N 1
ATOM 835 C CA . ASN A 1 110 ? 6.633 -14.702 -3.114 1.00 68.56 110 ASN A CA 1
ATOM 836 C C . ASN A 1 110 ? 5.445 -13.949 -2.481 1.00 68.56 110 ASN A C 1
ATOM 838 O O . ASN A 1 110 ? 4.609 -14.535 -1.792 1.00 68.56 110 ASN A O 1
ATOM 842 N N . VAL A 1 111 ? 5.358 -12.634 -2.693 1.00 68.69 111 VAL A N 1
ATOM 843 C CA . VAL A 1 111 ? 4.272 -11.804 -2.142 1.00 68.69 111 VAL A CA 1
ATOM 844 C C . VAL A 1 111 ? 3.057 -11.777 -3.082 1.00 68.69 111 VAL A C 1
ATOM 846 O O . VAL A 1 111 ? 1.926 -11.552 -2.642 1.00 68.69 111 VAL A O 1
ATOM 849 N N . ILE A 1 112 ? 3.265 -12.047 -4.376 1.00 61.28 112 ILE A N 1
ATOM 850 C CA . ILE A 1 112 ? 2.226 -11.955 -5.417 1.00 61.28 112 ILE A CA 1
ATOM 851 C C . ILE A 1 112 ? 1.081 -12.951 -5.227 1.00 61.28 112 ILE A C 1
ATOM 853 O O . ILE A 1 112 ? -0.060 -12.586 -5.474 1.00 61.28 112 ILE A O 1
ATOM 857 N N . ASP A 1 113 ? 1.323 -14.156 -4.709 1.00 57.06 113 ASP A N 1
ATOM 858 C CA . ASP A 1 113 ? 0.249 -15.154 -4.554 1.00 57.06 113 ASP A CA 1
ATOM 859 C C . ASP A 1 113 ? -0.869 -14.699 -3.595 1.00 57.06 113 ASP A C 1
ATOM 861 O O . ASP A 1 113 ? -1.977 -15.232 -3.623 1.00 57.06 113 ASP A O 1
ATOM 865 N N . LYS A 1 114 ? -0.594 -13.692 -2.752 1.00 52.97 114 LYS A N 1
ATOM 866 C CA . LYS A 1 114 ? -1.551 -13.101 -1.804 1.00 52.97 114 LYS A CA 1
ATOM 867 C C . LYS A 1 114 ? -1.826 -11.608 -2.041 1.00 52.97 114 LYS A C 1
ATOM 869 O O . LYS A 1 114 ? -2.544 -10.987 -1.256 1.00 52.97 114 LYS A O 1
ATOM 874 N N . SER A 1 115 ? -1.279 -11.014 -3.103 1.00 53.62 115 SER A N 1
ATOM 875 C CA . SER A 1 115 ? -1.506 -9.607 -3.462 1.00 53.62 115 SER A CA 1
ATOM 876 C C . SER A 1 115 ? -2.043 -9.479 -4.885 1.00 53.62 115 SER A C 1
ATOM 878 O O . SER A 1 115 ? -1.608 -10.165 -5.803 1.00 53.62 115 SER A O 1
ATOM 880 N N . ILE A 1 116 ? -3.027 -8.600 -5.082 1.00 54.84 116 ILE A N 1
ATOM 881 C CA . ILE A 1 116 ? -3.631 -8.400 -6.402 1.00 54.84 116 ILE A CA 1
ATOM 882 C C . ILE A 1 116 ? -2.698 -7.470 -7.193 1.00 54.84 116 ILE A C 1
ATOM 884 O O . ILE A 1 116 ? -2.450 -6.348 -6.730 1.00 54.84 116 ILE A O 1
ATOM 888 N N . PRO A 1 117 ? -2.161 -7.891 -8.360 1.00 53.25 117 PRO A N 1
ATOM 889 C CA . PRO A 1 117 ? -1.254 -7.065 -9.144 1.00 53.25 117 PRO A CA 1
ATOM 890 C C . PRO A 1 117 ? -1.950 -5.768 -9.568 1.00 53.25 117 PRO A C 1
ATOM 892 O O . PRO A 1 117 ? -3.001 -5.762 -10.212 1.00 53.25 117 PRO A O 1
ATOM 895 N N . GLY A 1 118 ? -1.342 -4.663 -9.150 1.00 50.88 118 GLY A N 1
ATOM 896 C CA . GLY A 1 118 ? -1.947 -3.343 -9.076 1.00 50.88 118 GLY A CA 1
ATOM 897 C C . GLY A 1 118 ? -2.496 -2.725 -10.360 1.00 50.88 118 GLY A C 1
ATOM 898 O O . GLY A 1 118 ? -2.236 -3.175 -11.481 1.00 50.88 118 GLY A O 1
ATOM 899 N N . VAL A 1 119 ? -3.237 -1.629 -10.174 1.00 50.16 119 VAL A N 1
ATOM 900 C CA . VAL A 1 119 ? -3.655 -0.718 -11.248 1.00 50.16 119 VAL A CA 1
ATOM 901 C C . VAL A 1 119 ? -2.449 0.132 -11.667 1.00 50.16 119 VAL A C 1
ATOM 903 O O . VAL A 1 119 ? -1.934 0.916 -10.870 1.00 50.16 119 VAL A O 1
ATOM 906 N N . TRP A 1 120 ? -2.012 -0.024 -12.913 1.00 46.50 120 TRP A N 1
ATOM 907 C CA . TRP A 1 120 ? -0.959 0.733 -13.581 1.00 46.50 120 TRP A CA 1
ATOM 908 C C . TRP A 1 120 ? -1.590 1.620 -14.662 1.00 46.50 120 TRP A C 1
ATOM 910 O O . TRP A 1 120 ? -1.993 1.111 -15.709 1.00 46.50 120 TRP A O 1
ATOM 920 N N . PRO A 1 121 ? -1.722 2.937 -14.452 1.00 37.50 121 PRO A N 1
ATOM 921 C CA . PRO A 1 121 ? -2.086 3.846 -15.524 1.00 37.50 121 PRO A CA 1
ATOM 922 C C . PRO A 1 121 ? -0.923 3.904 -16.526 1.00 37.50 121 PRO A C 1
ATOM 924 O O . PRO A 1 121 ? 0.095 4.543 -16.277 1.00 37.50 121 PRO A O 1
ATOM 927 N N . ASP A 1 122 ? -1.054 3.198 -17.649 1.00 40.19 122 ASP A N 1
ATOM 928 C CA . ASP A 1 122 ? -0.151 3.361 -18.787 1.00 40.19 122 ASP A CA 1
ATOM 929 C C . ASP A 1 122 ? -0.531 4.637 -19.553 1.00 40.19 122 ASP A C 1
ATOM 931 O O . ASP A 1 122 ? -1.605 4.720 -20.152 1.00 40.19 122 ASP A O 1
ATOM 935 N N . GLU A 1 123 ? 0.355 5.635 -19.557 1.00 39.47 123 GLU A N 1
ATOM 936 C CA . GLU A 1 123 ? 0.182 6.868 -20.336 1.00 39.47 123 GLU A CA 1
ATOM 937 C C . GLU A 1 123 ? 0.205 6.623 -21.861 1.00 39.47 123 GLU A C 1
ATOM 939 O O . GLU A 1 123 ? -0.229 7.482 -22.630 1.00 39.47 123 GLU A O 1
ATOM 944 N N . ARG A 1 124 ? 0.665 5.454 -22.338 1.00 42.88 124 ARG A N 1
ATOM 945 C CA . ARG A 1 124 ? 0.724 5.123 -23.776 1.00 42.88 124 ARG A CA 1
ATOM 946 C C . ARG A 1 124 ? -0.552 4.498 -24.336 1.00 42.88 124 ARG A C 1
ATOM 948 O O . ARG A 1 124 ? -0.703 4.453 -25.557 1.00 42.88 124 ARG A O 1
ATOM 955 N N . ALA A 1 125 ? -1.501 4.090 -23.496 1.00 42.34 125 ALA A N 1
ATOM 956 C CA . ALA A 1 125 ? -2.750 3.469 -23.948 1.00 42.34 125 ALA A CA 1
ATOM 957 C C . ALA A 1 125 ? -3.743 4.457 -24.610 1.00 42.34 125 ALA A C 1
ATOM 959 O O . ALA A 1 125 ? -4.788 4.049 -25.111 1.00 42.34 125 ALA A O 1
ATOM 960 N N . ALA A 1 126 ? -3.409 5.753 -24.689 1.00 40.06 126 ALA A N 1
ATOM 961 C CA . ALA A 1 126 ? -4.183 6.765 -25.419 1.00 40.06 126 ALA A CA 1
ATOM 962 C C . ALA A 1 126 ? -3.874 6.836 -26.938 1.00 40.06 126 ALA A C 1
ATOM 964 O O . ALA A 1 126 ? -4.326 7.760 -27.617 1.00 40.06 126 ALA A O 1
ATOM 965 N N . GLY A 1 127 ? -3.120 5.881 -27.497 1.00 34.22 127 GLY A N 1
ATOM 966 C CA . GLY A 1 127 ? -2.787 5.808 -28.926 1.00 34.22 127 GLY A CA 1
ATOM 967 C C . GLY A 1 127 ? -3.318 4.539 -29.599 1.00 34.22 127 GLY A C 1
ATOM 968 O O . GLY A 1 127 ? -2.682 3.493 -29.536 1.00 34.22 127 GLY A O 1
ATOM 969 N N . LYS A 1 128 ? -4.476 4.641 -30.266 1.00 35.25 128 LYS A N 1
ATOM 970 C CA . LYS A 1 128 ? -5.153 3.578 -31.045 1.00 35.25 128 LYS A CA 1
ATOM 971 C C . LYS A 1 128 ? -4.218 2.772 -31.974 1.00 35.25 128 LYS A C 1
ATOM 973 O O . LYS A 1 128 ? -3.380 3.378 -32.641 1.00 35.25 128 LYS A O 1
ATOM 978 N N . PRO A 1 129 ? -4.552 1.496 -32.257 1.00 32.69 129 PRO A N 1
ATOM 979 C CA . PRO A 1 129 ? -4.362 0.900 -33.576 1.00 32.69 129 PRO A CA 1
ATOM 980 C C . PRO A 1 129 ? -5.698 0.748 -34.320 1.00 32.69 129 PRO A C 1
ATOM 982 O O . PRO A 1 129 ? -6.743 0.426 -33.758 1.00 32.69 129 PRO A O 1
ATOM 985 N N . SER A 1 130 ? -5.636 1.010 -35.618 1.00 40.53 130 SER A N 1
ATOM 986 C CA . SER A 1 130 ? -6.709 0.982 -36.606 1.00 40.53 130 SER A CA 1
ATOM 987 C C . SER A 1 130 ? -7.405 -0.381 -36.730 1.00 40.53 130 SER A C 1
ATOM 989 O O . SER A 1 130 ? -6.839 -1.350 -37.236 1.00 40.53 130 SER A O 1
ATOM 991 N N . ALA A 1 131 ? -8.688 -0.433 -36.369 1.00 34.28 131 ALA A N 1
ATOM 992 C CA . ALA A 1 131 ? -9.591 -1.480 -36.830 1.00 34.28 131 ALA A CA 1
ATOM 993 C C . ALA A 1 131 ? -10.120 -1.107 -38.224 1.00 34.28 131 ALA A C 1
ATOM 995 O O . ALA A 1 131 ? -10.635 -0.010 -38.441 1.00 34.28 131 ALA A O 1
ATOM 996 N N . ARG A 1 132 ? -9.933 -2.028 -39.174 1.00 30.16 132 ARG A N 1
ATOM 997 C CA . ARG A 1 132 ? -10.428 -1.975 -40.555 1.00 30.16 132 ARG A CA 1
ATOM 998 C C . ARG A 1 132 ? -11.925 -1.676 -40.569 1.00 30.16 132 ARG A C 1
ATOM 1000 O O . ARG A 1 132 ? -12.699 -2.423 -39.978 1.00 30.16 132 ARG A O 1
ATOM 1007 N N . CYS A 1 133 ? -12.309 -0.630 -41.296 1.00 29.39 133 CYS A N 1
ATOM 1008 C CA . CYS A 1 133 ? -13.694 -0.396 -41.673 1.00 29.39 133 CYS A CA 1
ATOM 1009 C C . CYS A 1 133 ? -14.074 -1.421 -42.745 1.00 29.39 133 CYS A C 1
ATOM 1011 O O . CYS A 1 133 ? -13.463 -1.495 -43.811 1.00 29.39 133 CYS A O 1
ATOM 1013 N N . SER A 1 134 ? -15.039 -2.265 -42.411 1.00 39.78 134 SER A N 1
ATOM 1014 C CA . SER A 1 134 ? -15.791 -3.075 -43.352 1.00 39.78 134 SER A CA 1
ATOM 1015 C C . SER A 1 134 ? -16.740 -2.165 -44.133 1.00 39.78 134 SER A C 1
ATOM 1017 O O . SER A 1 134 ? -17.843 -1.897 -43.659 1.00 39.78 134 SER A O 1
ATOM 1019 N N . ASP A 1 135 ? -16.342 -1.725 -45.323 1.00 33.78 135 ASP A N 1
ATOM 1020 C CA . ASP A 1 135 ? -17.257 -1.042 -46.238 1.00 33.78 135 ASP A CA 1
ATOM 1021 C C . ASP A 1 135 ? -17.869 -2.062 -47.203 1.00 33.78 135 ASP A C 1
ATOM 1023 O O . ASP A 1 135 ? -17.265 -2.502 -48.182 1.00 33.78 135 ASP A O 1
ATOM 1027 N N . ARG A 1 136 ? -19.107 -2.453 -46.892 1.00 37.47 136 ARG A N 1
ATOM 1028 C CA . ARG A 1 136 ? -20.104 -2.790 -47.907 1.00 37.47 136 ARG A CA 1
ATOM 1029 C C . ARG A 1 136 ? -20.811 -1.489 -48.291 1.00 37.47 136 ARG A C 1
ATOM 1031 O O . ARG A 1 136 ? -21.540 -0.949 -47.467 1.00 37.47 136 ARG A O 1
ATOM 1038 N N . SER A 1 137 ? -20.689 -1.073 -49.547 1.00 36.09 137 SER A N 1
ATOM 1039 C CA . SER A 1 137 ? -21.756 -0.357 -50.256 1.00 36.09 137 SER A CA 1
ATOM 1040 C C . SER A 1 137 ? -21.603 -0.538 -51.767 1.00 36.09 137 SER A C 1
ATOM 1042 O O . SER A 1 137 ? -20.660 -0.036 -52.367 1.00 36.09 137 SER A O 1
ATOM 1044 N N . ASP A 1 138 ? -22.507 -1.348 -52.311 1.00 39.16 138 ASP A N 1
ATOM 1045 C CA . ASP A 1 138 ? -23.348 -1.102 -53.486 1.00 39.16 138 ASP A CA 1
ATOM 1046 C C . ASP A 1 138 ? -22.876 -0.224 -54.672 1.00 39.16 138 ASP A C 1
ATOM 1048 O O . ASP A 1 138 ? -22.503 0.935 -54.514 1.00 39.16 138 ASP A O 1
ATOM 1052 N N . HIS A 1 139 ? -23.147 -0.788 -55.865 1.00 34.09 139 HIS A N 1
ATOM 1053 C CA . HIS A 1 139 ? -23.428 -0.193 -57.190 1.00 34.09 139 HIS A CA 1
ATOM 1054 C C . HIS A 1 139 ? -22.315 -0.209 -58.257 1.00 34.09 139 HIS A C 1
ATOM 1056 O O . HIS A 1 139 ? -21.314 0.498 -58.165 1.00 34.09 139 HIS A O 1
ATOM 1062 N N . GLY A 1 140 ? -22.585 -0.979 -59.326 1.00 30.48 140 GLY A N 1
ATOM 1063 C CA . GLY A 1 140 ? -21.824 -1.075 -60.576 1.00 30.48 140 GLY A CA 1
ATOM 1064 C C . GLY A 1 140 ? -22.090 -2.382 -61.306 1.00 30.48 140 GLY A C 1
ATOM 1065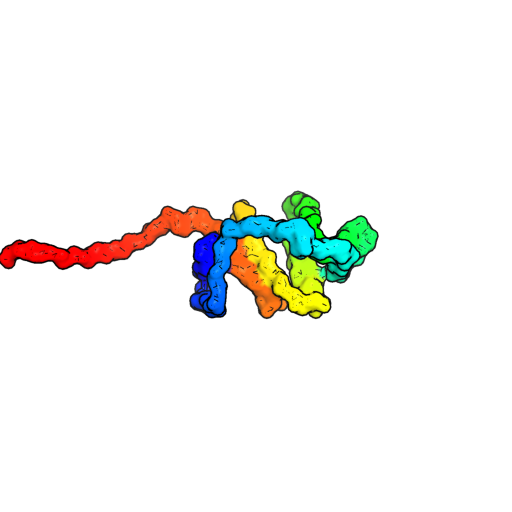 O O . GLY A 1 140 ? -21.310 -3.326 -61.068 1.00 30.48 140 GLY A O 1
#

Secondary structure (DSSP, 8-state):
--TTS---SSS-----S----S--PPPPGGGS-----EE--S-HHHHHHSPEETT--------TTSSHHHHHHHHHHHHHHHS---EEEE--S--HHHHHHHHHHHHHTT-GGGEEEEE---GGGGS---PPP-------

Organism: Escherichia coli (NCBI:txid562)

Foldseek 3Di:
DAPVQADPPPPDGDPDPDDDDPDDDDDDPVPDDPDQDWDDQVDVCCCPPPTHGVVDDDDDDDDPPPCSLVSVLSSLQSCCVPVVDEAEDEDDPDDVVVLVVSVVVCVVVVSPVRYPDYHDHDPPVVDDDDDDDDDDDDDD

Sequence (140 aa):
MNVLGEPVDMKGEIGEEERWAIHRAAPSYEELSNSQELLETGIKVIDLMCPFAKGGKVGLFGGAGVGKTVNMMELIRNIAIEHSGYSVFAGVGERTREGNDFYHEMTDSNVIDKSIPGVWPDERAAGKPSARCSDRSDHG